Protein AF-A0AAU0MYQ1-F1 (afdb_monomer)

Radius of gyration: 24.11 Å; Cα contacts (8 Å, |Δi|>4): 11; chains: 1; bounding box: 39×49×64 Å

pLDDT: mean 73.97, std 16.63, range [46.66, 96.31]

Mean predicted aligned error: 16.35 Å

Foldseek 3Di:
DCPCDPVNCVVVVVVCCVVQNPVRVVVVCVVVVVVVVVVVVVVVVVVVVCVVVDVPDPVVVVVVVVCVVVPVVPPDDPVVVVPVVPPPVPPVVVVVVVVVPD

InterPro domains:
  IPR003369 Sec-independent protein translocase protein TatA/B/E [PF02416] (2-47)
  IPR018448 Sec-independent protein translocase protein TatB [TIGR01410] (2-67)

Secondary structure (DSSP, 8-state):
-----HHHHHHHHHHHHHHH-TTHHHHHHHHHHHHHHHHHHHHHHHHHHHHHHS-SSHHHHHHHHHHHHTTGGGS--HHHHHHTTTSSTTTHHHHTTTGGG-

Organism: NCBI:txid407164

Sequence (102 aa):
MFDIGFFEMLVVGTIALMVLGPERLPEAVVKTGRMIGQIKRQVRQFTVEIEREVNTKEIKEKLKQTRYEVGVDQMPTFSEFIEKDSLSHRFDSAERLQEKRG

Solvent-accessible surface area (backbone atoms only — not comparable to full-atom values): 6209 Å² total; per-residue (Å²): 141,80,85,75,44,75,67,53,53,48,54,52,48,53,50,49,32,69,76,62,29,73,79,44,48,60,53,51,51,52,54,51,49,50,54,53,52,52,51,55,52,52,52,51,50,52,53,55,51,49,55,72,75,42,86,75,54,68,63,56,51,51,53,51,53,52,44,65,75,67,58,64,76,77,61,77,56,74,66,59,72,65,52,67,80,66,61,71,74,62,56,66,62,59,55,65,64,60,63,77,75,115

Structure (mmCIF, N/CA/C/O backbone):
data_AF-A0AAU0MYQ1-F1
#
_entry.id   AF-A0AAU0MYQ1-F1
#
loop_
_atom_site.group_PDB
_atom_site.id
_atom_site.type_symbol
_atom_site.label_atom_id
_atom_site.label_alt_id
_atom_site.label_comp_id
_atom_site.label_asym_id
_atom_site.label_entity_id
_atom_site.label_seq_id
_atom_site.pdbx_PDB_ins_code
_atom_site.Cartn_x
_atom_site.Cartn_y
_atom_site.Cartn_z
_atom_site.occupancy
_atom_site.B_iso_or_equiv
_atom_site.auth_seq_id
_atom_site.auth_comp_id
_atom_site.auth_asym_id
_atom_site.auth_atom_id
_atom_site.pdbx_PDB_model_num
ATOM 1 N N . MET A 1 1 ? -3.550 -22.942 -2.684 1.00 59.91 1 MET A N 1
ATOM 2 C CA . MET A 1 1 ? -2.226 -23.170 -3.297 1.00 59.91 1 MET A CA 1
ATOM 3 C C . MET A 1 1 ? -1.818 -21.843 -3.918 1.00 59.91 1 MET A C 1
ATOM 5 O O . MET A 1 1 ? -2.208 -21.543 -5.034 1.00 59.91 1 MET A O 1
ATOM 9 N N . PHE A 1 2 ? -1.191 -20.993 -3.108 1.00 56.88 2 PHE A N 1
ATOM 10 C CA . PHE A 1 2 ? -0.569 -19.736 -3.523 1.00 56.88 2 PHE A CA 1
ATOM 11 C C . PHE A 1 2 ? 0.891 -19.855 -3.093 1.00 56.88 2 PHE A C 1
ATOM 13 O O . PHE A 1 2 ? 1.300 -19.252 -2.106 1.00 56.88 2 PHE A O 1
ATOM 20 N N . ASP A 1 3 ? 1.649 -20.707 -3.778 1.00 72.50 3 ASP A N 1
ATOM 21 C CA . ASP A 1 3 ? 3.100 -20.809 -3.595 1.00 72.50 3 ASP A CA 1
ATOM 22 C C . ASP A 1 3 ? 3.788 -19.651 -4.327 1.00 72.50 3 ASP A C 1
ATOM 24 O O . ASP A 1 3 ? 4.627 -19.849 -5.199 1.00 72.50 3 ASP A O 1
ATOM 28 N N . ILE A 1 4 ? 3.402 -18.418 -3.979 1.00 76.75 4 ILE A N 1
ATOM 29 C CA . ILE A 1 4 ? 3.996 -17.214 -4.553 1.00 76.75 4 ILE A CA 1
ATOM 30 C C . ILE A 1 4 ? 5.385 -17.028 -3.953 1.00 76.75 4 ILE A C 1
ATOM 32 O O . ILE A 1 4 ? 5.576 -16.450 -2.881 1.00 76.75 4 ILE A O 1
ATOM 36 N N . GLY A 1 5 ? 6.371 -17.572 -4.660 1.00 89.12 5 GLY A N 1
ATOM 37 C CA . GLY A 1 5 ? 7.782 -17.390 -4.364 1.00 89.12 5 GLY A CA 1
ATOM 38 C C . GLY A 1 5 ? 8.279 -15.991 -4.735 1.00 89.12 5 GLY A C 1
ATOM 39 O O . GLY A 1 5 ? 7.651 -15.248 -5.492 1.00 89.12 5 GLY A O 1
ATOM 40 N N . PHE A 1 6 ? 9.474 -15.642 -4.248 1.00 92.38 6 PHE A N 1
ATOM 41 C CA . PHE A 1 6 ? 10.131 -14.366 -4.567 1.00 92.38 6 PHE A CA 1
ATOM 42 C C . PHE A 1 6 ? 10.246 -14.122 -6.083 1.00 92.38 6 PHE A C 1
ATOM 44 O O . PHE A 1 6 ? 10.012 -13.011 -6.557 1.00 92.38 6 PHE A O 1
ATOM 51 N N . PHE A 1 7 ? 10.547 -15.173 -6.850 1.00 93.94 7 PHE A N 1
ATOM 52 C CA . PHE A 1 7 ? 10.645 -15.094 -8.307 1.00 93.94 7 PHE A CA 1
ATOM 53 C C . PHE A 1 7 ? 9.307 -14.785 -8.986 1.00 93.94 7 PHE A C 1
ATOM 55 O O . PHE A 1 7 ? 9.281 -13.991 -9.922 1.00 93.94 7 PHE A O 1
ATOM 62 N N . GLU A 1 8 ? 8.196 -15.345 -8.506 1.00 90.62 8 GLU A N 1
ATOM 63 C CA . GLU A 1 8 ? 6.874 -15.071 -9.078 1.00 90.62 8 GLU A CA 1
ATOM 64 C C . GLU A 1 8 ? 6.459 -13.614 -8.844 1.00 90.62 8 GLU A C 1
ATOM 66 O O . GLU A 1 8 ? 6.005 -12.944 -9.772 1.00 90.62 8 GLU A O 1
ATOM 71 N N . MET A 1 9 ? 6.715 -13.080 -7.642 1.00 92.50 9 MET A N 1
ATOM 72 C CA . MET A 1 9 ? 6.496 -11.658 -7.342 1.00 92.50 9 MET A CA 1
ATOM 73 C C . MET A 1 9 ? 7.326 -10.742 -8.242 1.00 92.50 9 MET A C 1
ATOM 75 O O . MET A 1 9 ? 6.828 -9.709 -8.690 1.00 92.50 9 MET A O 1
ATOM 79 N N . LEU A 1 10 ? 8.575 -11.119 -8.530 1.00 94.50 10 LEU A N 1
ATOM 80 C CA . LEU A 1 10 ? 9.442 -10.374 -9.440 1.00 94.50 10 LEU A CA 1
ATOM 81 C C . LEU A 1 10 ? 8.872 -10.344 -10.860 1.00 94.50 10 LEU A C 1
ATOM 83 O O . LEU A 1 10 ? 8.743 -9.267 -11.435 1.00 94.50 10 LEU A O 1
ATOM 87 N N . VAL A 1 11 ? 8.478 -11.501 -11.399 1.00 95.06 11 VAL A N 1
ATOM 88 C CA . VAL A 1 11 ? 7.916 -11.610 -12.755 1.00 95.06 11 VAL A CA 1
ATOM 89 C C . VAL A 1 11 ? 6.630 -10.796 -12.883 1.00 95.06 11 VAL A C 1
ATOM 91 O O . VAL A 1 11 ? 6.496 -9.992 -13.807 1.00 95.06 11 VAL A O 1
ATOM 94 N N . VAL A 1 12 ? 5.702 -10.944 -11.933 1.00 93.19 12 VAL A N 1
ATOM 95 C CA . VAL A 1 12 ? 4.447 -10.179 -11.925 1.00 93.19 12 VAL A CA 1
ATOM 96 C C . VAL A 1 12 ? 4.724 -8.682 -11.778 1.00 93.19 12 VAL A C 1
ATOM 98 O O . VAL A 1 12 ? 4.126 -7.880 -12.494 1.00 93.19 12 VAL A O 1
ATOM 101 N N . GLY A 1 13 ? 5.663 -8.296 -10.909 1.00 93.38 13 GLY A N 1
ATOM 102 C CA . GLY A 1 13 ? 6.092 -6.910 -10.740 1.00 93.38 13 GLY A CA 1
ATOM 103 C C . GLY A 1 13 ? 6.652 -6.312 -12.029 1.00 93.38 13 GLY A C 1
ATOM 104 O O . GLY A 1 13 ? 6.245 -5.223 -12.427 1.00 93.38 13 GLY A O 1
ATOM 105 N N . THR A 1 14 ? 7.523 -7.031 -12.736 1.00 94.81 14 THR A N 1
ATOM 106 C CA . THR A 1 14 ? 8.071 -6.587 -14.024 1.00 94.81 14 THR A CA 1
ATOM 107 C C . THR A 1 14 ? 6.980 -6.417 -15.079 1.00 94.81 14 THR A C 1
ATOM 109 O O . THR A 1 14 ? 6.947 -5.389 -15.754 1.00 94.81 14 THR A O 1
ATOM 112 N N . ILE A 1 15 ? 6.055 -7.374 -15.198 1.00 94.88 15 ILE A N 1
ATOM 113 C CA . ILE A 1 15 ? 4.930 -7.276 -16.141 1.00 94.88 15 ILE A CA 1
ATOM 114 C C . ILE A 1 15 ? 4.036 -6.083 -15.786 1.00 94.88 15 ILE A C 1
ATOM 116 O O . ILE A 1 15 ? 3.672 -5.301 -16.663 1.00 94.88 15 ILE A O 1
ATOM 120 N N . ALA A 1 16 ? 3.725 -5.890 -14.504 1.00 93.00 16 ALA A N 1
ATOM 121 C CA . ALA A 1 16 ? 2.934 -4.756 -14.040 1.00 93.00 16 ALA A CA 1
ATOM 122 C C . ALA A 1 16 ? 3.609 -3.414 -14.368 1.00 93.00 16 ALA A C 1
ATOM 124 O O . ALA A 1 16 ? 2.940 -2.491 -14.832 1.00 93.00 16 ALA A O 1
ATOM 125 N N . LEU A 1 17 ? 4.930 -3.314 -14.193 1.00 93.75 17 LEU A N 1
ATOM 126 C CA . LEU A 1 17 ? 5.708 -2.133 -14.575 1.00 93.75 17 LEU A CA 1
ATOM 127 C C . LEU A 1 17 ? 5.725 -1.916 -16.093 1.00 93.75 17 LEU A C 1
ATOM 129 O O . LEU A 1 17 ? 5.679 -0.771 -16.526 1.00 93.75 17 LEU A O 1
ATOM 133 N N . MET A 1 18 ? 5.757 -2.977 -16.902 1.00 94.38 18 MET A N 1
ATOM 134 C CA . MET A 1 18 ? 5.722 -2.872 -18.365 1.00 94.38 18 MET A CA 1
ATOM 135 C C . MET A 1 18 ? 4.354 -2.403 -18.882 1.00 94.38 18 MET A C 1
ATOM 137 O O . MET A 1 18 ? 4.291 -1.577 -19.787 1.00 94.38 18 MET A O 1
ATOM 141 N N . VAL A 1 19 ? 3.263 -2.912 -18.303 1.00 93.94 19 VAL A N 1
ATOM 142 C CA . VAL A 1 19 ? 1.889 -2.593 -18.725 1.00 93.94 19 VAL A CA 1
ATOM 143 C C . VAL A 1 19 ? 1.451 -1.219 -18.225 1.00 93.94 19 VAL A C 1
ATOM 145 O O . VAL A 1 19 ? 0.916 -0.418 -18.989 1.00 93.94 19 VAL A O 1
ATOM 148 N N . LEU A 1 20 ? 1.648 -0.946 -16.934 1.00 90.25 20 LEU A N 1
ATOM 149 C CA . LEU A 1 20 ? 1.195 0.293 -16.305 1.00 90.25 20 LEU A CA 1
ATOM 150 C C . LEU A 1 20 ? 2.214 1.428 -16.473 1.00 90.25 20 LEU A C 1
ATOM 152 O O . LEU A 1 20 ? 1.833 2.596 -16.525 1.00 90.25 20 LEU A O 1
ATOM 156 N N . GLY A 1 21 ? 3.496 1.085 -16.574 1.00 91.50 21 GLY A N 1
ATOM 157 C CA . GLY A 1 21 ? 4.618 2.016 -16.567 1.00 91.50 21 GLY A CA 1
ATOM 158 C C . GLY A 1 21 ? 5.188 2.218 -15.153 1.00 91.50 21 GLY A C 1
ATOM 159 O O . GLY A 1 21 ? 4.419 2.391 -14.199 1.00 91.50 21 GLY A O 1
ATOM 160 N N . PRO A 1 22 ? 6.526 2.266 -14.990 1.00 88.81 22 PRO A N 1
ATOM 161 C CA . PRO A 1 22 ? 7.172 2.419 -13.683 1.00 88.81 22 PRO A CA 1
ATOM 162 C C . PRO A 1 22 ? 6.851 3.748 -12.994 1.00 88.81 22 PRO A C 1
ATOM 164 O O . PRO A 1 22 ? 6.809 3.813 -11.770 1.00 88.81 22 PRO A O 1
ATOM 167 N N . GLU A 1 23 ? 6.561 4.793 -13.764 1.00 91.56 23 GLU A N 1
ATOM 168 C CA . GLU A 1 23 ? 6.215 6.110 -13.224 1.00 91.56 23 GLU A CA 1
ATOM 169 C C . GLU A 1 23 ? 4.753 6.194 -12.756 1.00 91.56 23 GLU A C 1
ATOM 171 O O . GLU A 1 23 ? 4.427 6.968 -11.859 1.00 91.56 23 GLU A O 1
ATOM 176 N N . ARG A 1 24 ? 3.861 5.368 -13.323 1.00 89.88 24 ARG A N 1
ATOM 177 C CA . ARG A 1 24 ? 2.407 5.440 -13.085 1.00 89.88 24 ARG A CA 1
ATOM 178 C C . ARG A 1 24 ? 1.918 4.458 -12.027 1.00 89.88 24 ARG A C 1
ATOM 180 O O . ARG A 1 24 ? 0.914 4.722 -11.366 1.00 89.88 24 ARG A O 1
ATOM 187 N N . LEU A 1 25 ? 2.633 3.350 -11.828 1.00 90.75 25 LEU A N 1
ATOM 188 C CA . LEU A 1 25 ? 2.368 2.394 -10.752 1.00 90.75 25 LEU A CA 1
ATOM 189 C C . LEU A 1 25 ? 2.343 3.045 -9.355 1.00 90.75 25 LEU A C 1
ATOM 191 O O . LEU A 1 25 ? 1.339 2.873 -8.657 1.00 90.75 25 LEU A O 1
ATOM 195 N N . PRO A 1 26 ? 3.357 3.830 -8.930 1.00 88.56 26 PRO A N 1
ATOM 196 C CA . PRO A 1 26 ? 3.329 4.469 -7.615 1.00 88.56 26 PRO A CA 1
ATOM 197 C C . PRO A 1 26 ? 2.168 5.461 -7.485 1.00 88.56 26 PRO A C 1
ATOM 19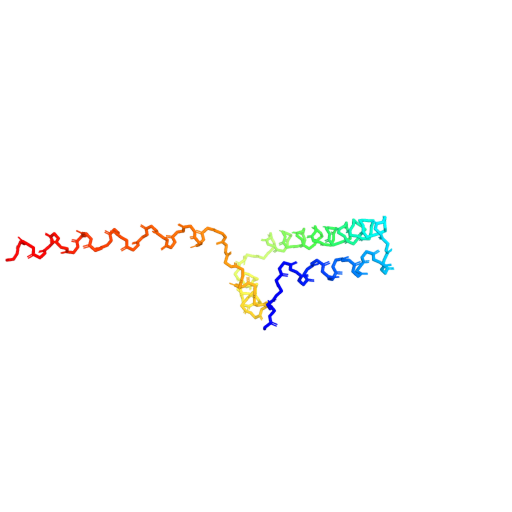9 O O . PRO A 1 26 ? 1.515 5.522 -6.443 1.00 88.56 26 PRO A O 1
ATOM 202 N N . GLU A 1 27 ? 1.845 6.192 -8.551 1.00 92.06 27 GLU A N 1
ATOM 203 C CA . GLU A 1 27 ? 0.729 7.135 -8.551 1.00 92.06 27 GLU A CA 1
ATOM 204 C C . GLU A 1 27 ? -0.627 6.423 -8.381 1.00 92.06 27 GLU A C 1
ATOM 206 O O . GLU A 1 27 ? -1.475 6.868 -7.601 1.00 92.06 27 GLU A O 1
ATOM 211 N N . ALA A 1 28 ? -0.820 5.282 -9.051 1.00 92.44 28 ALA A N 1
ATOM 212 C CA . ALA A 1 28 ? -2.026 4.462 -8.943 1.00 92.44 28 ALA A CA 1
ATOM 213 C C . ALA A 1 28 ? -2.199 3.857 -7.539 1.00 92.44 28 ALA A C 1
ATOM 215 O O . ALA A 1 28 ? -3.301 3.898 -6.977 1.00 92.44 28 ALA A O 1
ATOM 216 N N . VAL A 1 29 ? -1.111 3.354 -6.944 1.00 94.06 29 VAL A N 1
ATOM 217 C CA . VAL A 1 29 ? -1.110 2.831 -5.569 1.00 94.06 29 VAL A CA 1
ATOM 218 C C . VAL A 1 29 ? -1.455 3.936 -4.575 1.00 94.06 29 VAL A C 1
ATOM 220 O O .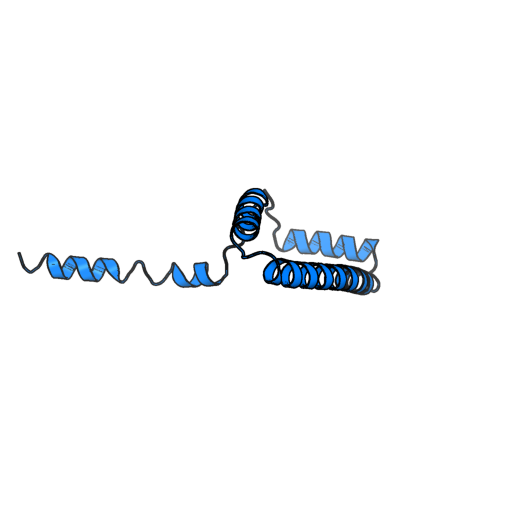 VAL A 1 29 ? -2.296 3.730 -3.702 1.00 94.06 29 VAL A O 1
ATOM 223 N N . VAL A 1 30 ? -0.879 5.132 -4.722 1.00 94.44 30 VAL A N 1
ATOM 224 C CA . VAL A 1 30 ? -1.168 6.267 -3.833 1.00 94.44 30 VAL A CA 1
ATOM 225 C C . VAL A 1 30 ? -2.622 6.723 -3.958 1.00 94.44 30 VAL A C 1
ATOM 227 O O . VAL A 1 30 ? -3.277 6.942 -2.937 1.00 94.44 30 VAL A O 1
ATOM 230 N N . LYS A 1 31 ? -3.160 6.847 -5.178 1.00 94.44 31 LYS A N 1
ATOM 231 C CA . LYS A 1 31 ? -4.566 7.235 -5.406 1.00 94.44 31 LYS A CA 1
ATOM 232 C C . LYS A 1 31 ? -5.531 6.231 -4.778 1.00 94.44 31 LYS A C 1
ATOM 234 O O . LYS A 1 31 ? -6.400 6.613 -3.994 1.00 94.44 31 LYS A O 1
ATOM 239 N N . THR A 1 32 ? -5.324 4.948 -5.057 1.00 95.44 32 THR A N 1
ATOM 240 C CA . THR A 1 32 ? -6.161 3.862 -4.531 1.00 95.44 32 THR A CA 1
ATOM 241 C C . THR A 1 32 ? -6.017 3.739 -3.013 1.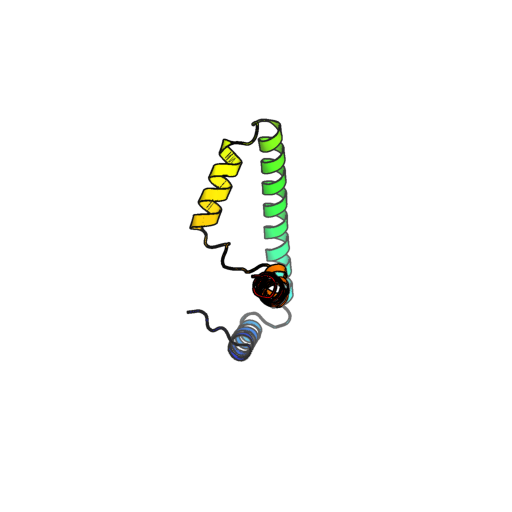00 95.44 32 THR A C 1
ATOM 243 O O . THR A 1 32 ? -7.009 3.632 -2.295 1.00 95.44 32 THR A O 1
ATOM 246 N N . GLY A 1 33 ? -4.792 3.848 -2.497 1.00 95.38 33 GLY A N 1
ATOM 247 C CA . GLY A 1 33 ? -4.497 3.798 -1.068 1.00 95.38 33 GLY A CA 1
ATOM 248 C C . GLY A 1 33 ? -5.140 4.943 -0.287 1.00 95.38 33 GLY A C 1
ATOM 249 O O . GLY A 1 33 ? -5.699 4.714 0.785 1.00 95.38 33 GLY A O 1
ATOM 250 N N . ARG A 1 34 ? -5.144 6.166 -0.836 1.00 95.38 34 ARG A N 1
ATOM 251 C CA . ARG A 1 34 ? -5.864 7.304 -0.240 1.00 95.38 34 ARG A CA 1
ATOM 252 C C . ARG A 1 34 ? -7.368 7.046 -0.183 1.00 95.38 34 ARG A C 1
ATOM 254 O O . ARG A 1 34 ? -7.965 7.275 0.866 1.00 95.38 34 ARG A O 1
ATOM 261 N N . MET A 1 35 ? -7.956 6.523 -1.259 1.00 95.06 35 MET A N 1
ATOM 262 C CA . MET A 1 35 ? -9.387 6.207 -1.318 1.00 95.06 35 MET A CA 1
ATOM 263 C C . MET A 1 35 ? -9.779 5.141 -0.283 1.00 95.06 35 MET A C 1
ATOM 265 O O . MET A 1 35 ? -10.698 5.344 0.509 1.00 95.06 35 MET A O 1
ATOM 269 N N . ILE A 1 36 ? -9.026 4.040 -0.210 1.00 96.31 36 ILE A N 1
ATOM 270 C CA . ILE A 1 36 ? -9.244 2.982 0.788 1.00 96.31 36 ILE A CA 1
ATOM 271 C C . ILE A 1 36 ? -9.038 3.521 2.210 1.00 96.31 36 ILE A C 1
ATOM 273 O O . ILE A 1 36 ? -9.823 3.223 3.111 1.00 96.31 36 ILE A O 1
ATOM 277 N N . GLY A 1 37 ? -8.012 4.348 2.427 1.00 94.50 37 GLY A N 1
ATOM 278 C CA . GLY A 1 37 ? -7.735 4.966 3.724 1.00 94.50 37 GLY A CA 1
ATOM 279 C C . GLY A 1 37 ? -8.872 5.872 4.205 1.00 94.50 37 GLY A C 1
ATOM 280 O O . GLY A 1 37 ? -9.237 5.836 5.382 1.00 94.50 37 GLY A O 1
ATOM 281 N N . GLN A 1 38 ? -9.474 6.638 3.294 1.00 94.12 38 GLN A N 1
ATOM 282 C CA . GLN A 1 38 ? -10.643 7.468 3.582 1.00 94.12 38 GLN A CA 1
ATOM 283 C C . GLN A 1 38 ? -11.863 6.621 3.955 1.00 94.12 38 GLN A C 1
ATOM 285 O O . GLN A 1 38 ? -12.508 6.911 4.962 1.00 94.12 38 GLN A O 1
ATOM 290 N N . ILE A 1 39 ? -12.144 5.551 3.207 1.00 94.94 39 ILE A N 1
ATOM 291 C CA . ILE A 1 39 ? -13.257 4.633 3.499 1.00 94.94 39 ILE A CA 1
ATOM 292 C C . ILE A 1 39 ? -13.052 3.957 4.859 1.00 94.94 39 ILE A C 1
ATOM 294 O O . ILE A 1 39 ? -13.944 3.973 5.705 1.00 94.94 39 ILE A O 1
ATOM 298 N N . LYS A 1 40 ? -11.849 3.436 5.129 1.00 92.94 40 LYS A N 1
ATOM 299 C CA . LYS A 1 40 ? -11.507 2.807 6.414 1.00 92.94 40 LYS A CA 1
ATOM 300 C C . LYS A 1 40 ? -11.716 3.760 7.591 1.00 92.94 40 LYS A C 1
ATOM 302 O O . LYS A 1 40 ? -12.185 3.342 8.649 1.00 92.94 40 LYS A O 1
ATOM 307 N N . ARG A 1 41 ? -11.368 5.040 7.422 1.00 91.44 41 ARG A N 1
ATOM 308 C CA . ARG A 1 41 ? -11.575 6.068 8.450 1.00 91.44 41 ARG A CA 1
ATOM 309 C C . ARG A 1 41 ? -13.060 6.317 8.711 1.00 91.44 41 ARG A C 1
ATOM 311 O O . ARG A 1 41 ? -13.430 6.403 9.877 1.00 91.44 41 ARG A O 1
ATOM 318 N N . GLN A 1 42 ? -13.883 6.383 7.666 1.00 91.69 42 GLN A N 1
ATOM 319 C CA . GLN A 1 42 ? -15.334 6.552 7.799 1.00 91.69 42 GLN A CA 1
ATOM 320 C C . GLN A 1 42 ? -15.969 5.354 8.515 1.00 91.69 42 GLN A C 1
ATOM 322 O O . GLN A 1 42 ? -16.660 5.533 9.512 1.00 91.69 42 GLN A O 1
ATOM 327 N N . VAL A 1 43 ? -15.635 4.126 8.104 1.00 90.12 43 VAL A N 1
ATOM 328 C CA . VAL A 1 43 ? -16.113 2.898 8.767 1.00 90.12 43 VAL A CA 1
ATOM 329 C C . VAL A 1 43 ? -15.729 2.878 10.248 1.00 90.12 43 VAL A C 1
ATOM 331 O O . VAL A 1 43 ? -16.559 2.562 11.095 1.00 90.12 43 VAL A O 1
ATOM 334 N N . ARG A 1 44 ? -14.495 3.279 10.586 1.00 88.88 44 ARG A N 1
ATOM 335 C CA . ARG A 1 44 ? -14.039 3.357 11.981 1.00 88.88 44 ARG A CA 1
ATOM 336 C C . ARG A 1 44 ? -14.851 4.356 12.807 1.00 88.88 44 ARG A C 1
ATOM 338 O O . ARG A 1 44 ? -15.108 4.082 13.972 1.00 88.88 44 ARG A O 1
ATOM 345 N N . GLN A 1 45 ? -15.233 5.496 12.233 1.00 87.56 45 GLN A N 1
ATOM 346 C CA . GLN A 1 45 ? -16.060 6.489 12.924 1.00 87.56 45 GLN A CA 1
ATOM 347 C C . GLN A 1 45 ? -17.462 5.940 13.207 1.00 87.56 45 GLN A C 1
ATOM 349 O O . GLN A 1 45 ? -17.895 6.002 14.353 1.00 87.56 45 GLN A O 1
ATOM 354 N N . PHE A 1 46 ? -18.096 5.291 12.225 1.00 84.50 46 PHE A N 1
ATOM 355 C CA . PHE A 1 46 ? -19.393 4.635 12.419 1.00 84.50 46 PHE A CA 1
ATOM 356 C C . PHE A 1 46 ? -19.335 3.506 13.451 1.00 84.50 46 PHE A C 1
ATOM 358 O O . PHE A 1 46 ? -20.219 3.398 14.289 1.00 84.50 46 PHE A O 1
ATOM 365 N N . THR A 1 47 ? -18.276 2.687 13.452 1.00 82.69 47 THR A N 1
ATOM 366 C CA . THR A 1 47 ? -18.102 1.651 14.486 1.00 82.69 47 THR A CA 1
ATOM 367 C C . THR A 1 47 ? -18.012 2.259 15.886 1.00 82.69 47 THR A C 1
ATOM 369 O O . THR A 1 47 ? -18.633 1.739 16.804 1.00 82.69 47 THR A O 1
ATOM 372 N N . VAL A 1 48 ? -17.280 3.367 16.053 1.00 83.56 48 VAL A N 1
ATOM 373 C CA . VAL A 1 48 ? -17.135 4.051 17.351 1.00 83.56 48 VAL A CA 1
ATOM 374 C C . VAL A 1 48 ? -18.446 4.695 17.807 1.00 83.56 48 VAL A C 1
ATOM 376 O O . VAL A 1 48 ? -18.722 4.724 19.001 1.00 83.56 48 VAL A O 1
ATOM 379 N N . GLU A 1 49 ? -19.247 5.217 16.882 1.00 77.56 49 GLU A N 1
ATOM 380 C CA . GLU A 1 49 ? -20.556 5.805 17.179 1.00 77.56 49 GLU A CA 1
ATOM 381 C C . GLU A 1 49 ? -21.579 4.727 17.571 1.00 77.56 49 GLU A C 1
ATOM 383 O O . GLU A 1 49 ? -22.207 4.832 18.621 1.00 77.56 49 GLU A O 1
ATOM 388 N N . ILE A 1 50 ? -21.630 3.617 16.827 1.00 74.44 50 ILE A N 1
ATOM 389 C CA . ILE A 1 50 ? -22.481 2.459 17.138 1.00 74.44 50 ILE A CA 1
ATOM 390 C C . ILE A 1 50 ? -22.086 1.811 18.477 1.00 74.44 50 ILE A C 1
ATOM 392 O O . ILE A 1 50 ? -22.954 1.420 19.252 1.00 74.44 50 ILE A O 1
ATOM 396 N N . GLU A 1 51 ? -20.788 1.718 18.787 1.00 70.38 51 GLU A N 1
ATOM 397 C CA . GLU A 1 51 ? -20.294 1.172 20.062 1.00 70.38 51 GLU A CA 1
ATOM 398 C C . GLU A 1 51 ? -20.649 2.062 21.267 1.00 70.38 51 GLU A C 1
ATOM 400 O O . GLU A 1 51 ? -20.738 1.577 22.395 1.00 70.38 51 GLU A O 1
ATOM 405 N N . ARG A 1 52 ? -20.881 3.363 21.043 1.00 71.31 52 ARG A N 1
ATOM 406 C CA . ARG A 1 52 ? -21.347 4.292 22.085 1.00 71.31 52 ARG A CA 1
ATOM 407 C C . ARG A 1 52 ? -22.849 4.191 22.340 1.00 71.31 52 ARG A C 1
ATOM 409 O O . ARG A 1 52 ? -23.271 4.473 23.457 1.00 71.31 52 ARG A O 1
ATOM 416 N N . GLU A 1 53 ? -23.633 3.797 21.339 1.00 64.38 53 GLU A N 1
ATOM 417 C CA . GLU A 1 53 ? -25.098 3.723 21.423 1.00 64.38 53 GLU A CA 1
ATOM 418 C C . GLU A 1 53 ? -25.612 2.311 21.766 1.00 64.38 53 GLU A C 1
ATOM 420 O O . GLU A 1 53 ? -26.656 2.164 22.400 1.00 64.38 53 GLU A O 1
ATOM 425 N N . VAL A 1 54 ? -24.857 1.259 21.421 1.00 60.16 54 VAL A N 1
ATOM 426 C CA . VAL A 1 54 ? -25.236 -0.147 21.623 1.00 60.16 54 VAL A CA 1
ATOM 427 C C . VAL A 1 54 ? -24.205 -0.852 22.507 1.00 60.16 54 VAL A C 1
ATOM 429 O O . VAL A 1 54 ? -23.088 -1.130 22.083 1.00 60.16 54 VAL A O 1
ATOM 432 N N . ASN A 1 55 ? -24.590 -1.186 23.744 1.00 58.56 55 ASN A N 1
ATOM 433 C CA . ASN A 1 55 ? -23.763 -1.948 24.686 1.00 58.56 55 ASN A CA 1
ATOM 434 C C . ASN A 1 55 ? -23.347 -3.307 24.072 1.00 58.56 55 ASN A C 1
ATOM 436 O O . ASN A 1 55 ? -24.154 -4.207 23.832 1.00 58.56 55 ASN A O 1
ATOM 440 N N . THR A 1 56 ? -22.058 -3.404 23.765 1.00 60.09 56 THR A N 1
ATOM 441 C CA . THR A 1 56 ? -21.402 -4.276 22.787 1.00 60.09 56 THR A CA 1
ATOM 442 C C . THR A 1 56 ? -21.352 -5.762 23.156 1.00 60.09 56 THR A C 1
ATOM 444 O O . THR A 1 56 ? -20.289 -6.287 23.503 1.00 60.09 56 THR A O 1
ATOM 447 N N . LYS A 1 57 ? -22.466 -6.484 23.013 1.00 60.19 57 LYS A N 1
ATOM 448 C CA . LYS A 1 57 ? -22.445 -7.962 22.985 1.00 60.19 57 LYS A CA 1
ATOM 449 C C . LYS A 1 57 ? -22.702 -8.524 21.587 1.00 60.19 57 LYS A C 1
ATOM 451 O O . LYS A 1 57 ? -21.864 -9.255 21.069 1.00 60.19 57 LYS A O 1
ATOM 456 N N . GLU A 1 58 ? -23.743 -8.066 20.901 1.00 60.38 58 GLU A N 1
ATOM 457 C CA . GLU A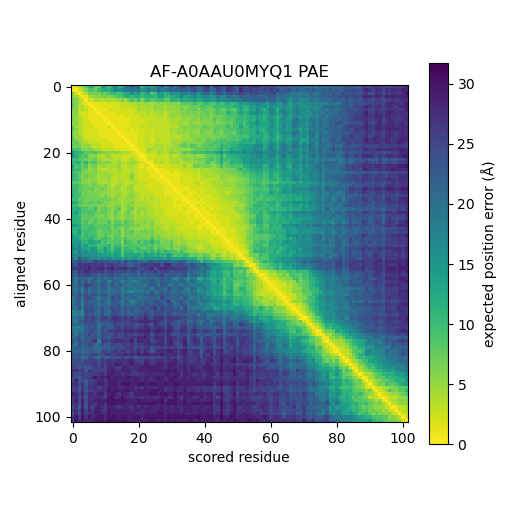 1 58 ? -24.145 -8.658 19.614 1.00 60.38 58 GLU A CA 1
ATOM 458 C C . GLU A 1 58 ? -23.202 -8.330 18.445 1.00 60.38 58 GLU A C 1
ATOM 460 O O . GLU A 1 58 ? -22.912 -9.185 17.610 1.00 60.38 58 GLU A O 1
ATOM 465 N N . ILE A 1 59 ? -22.663 -7.108 18.380 1.00 64.38 59 ILE A N 1
ATOM 466 C CA . ILE A 1 59 ? -21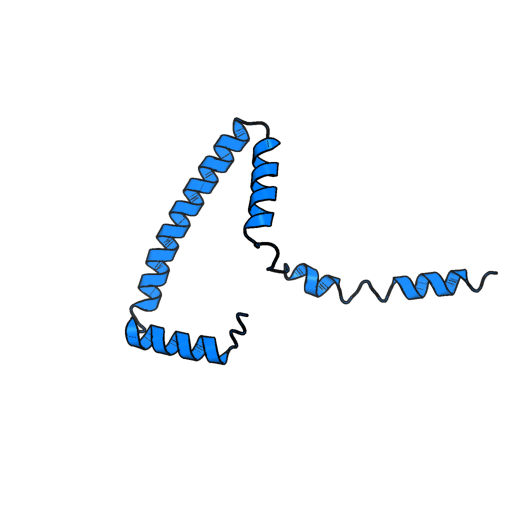.781 -6.696 17.272 1.00 64.38 59 ILE A CA 1
ATOM 467 C C . ILE A 1 59 ? -20.409 -7.371 17.382 1.00 64.38 59 ILE A C 1
ATOM 469 O O . ILE A 1 59 ? -19.851 -7.808 16.378 1.00 64.38 59 ILE A O 1
ATOM 473 N N . LYS A 1 60 ? -19.880 -7.534 18.601 1.00 63.66 60 LYS A N 1
ATOM 474 C CA . LYS A 1 60 ? -18.628 -8.272 18.837 1.00 63.66 60 LYS A CA 1
ATOM 475 C C . LYS A 1 60 ? -18.749 -9.742 18.442 1.00 63.66 60 LYS A C 1
ATOM 477 O O . LYS A 1 60 ? -17.802 -10.281 17.878 1.00 63.66 60 LYS A O 1
ATOM 482 N N . GLU A 1 61 ? -19.885 -10.375 18.722 1.00 66.62 61 GLU A N 1
ATOM 483 C CA . GLU A 1 61 ? -20.136 -11.768 18.341 1.00 66.62 61 GLU A CA 1
ATOM 484 C C . GLU A 1 61 ? -20.274 -11.926 16.826 1.00 66.62 61 GLU A C 1
ATOM 486 O O . GLU A 1 61 ? -19.613 -12.789 16.252 1.00 66.62 61 GLU A O 1
ATOM 491 N N . LYS A 1 62 ? -20.999 -11.024 16.149 1.00 63.03 62 LYS A N 1
ATOM 492 C CA . LYS A 1 62 ? -21.093 -11.037 14.680 1.00 63.03 62 LYS A CA 1
ATOM 493 C C . LYS A 1 62 ? -19.752 -10.763 14.002 1.00 63.03 62 LYS A C 1
ATOM 495 O O . LYS A 1 62 ? -19.397 -11.468 13.065 1.00 63.03 62 LYS A O 1
ATOM 500 N N . LEU A 1 63 ? -18.953 -9.817 14.503 1.00 63.56 63 LEU A N 1
ATOM 501 C CA . LEU A 1 63 ? -17.605 -9.579 13.973 1.00 63.56 63 LEU A CA 1
ATOM 502 C C . LEU A 1 63 ? -16.659 -10.759 14.227 1.00 63.56 63 LEU A C 1
ATOM 504 O O . LEU A 1 63 ? -15.802 -11.022 13.386 1.00 63.56 63 LEU A O 1
ATOM 508 N N . LYS A 1 64 ? -16.795 -11.469 15.356 1.00 64.44 64 LYS A N 1
ATOM 509 C CA . LYS A 1 64 ? -16.041 -12.704 15.622 1.00 64.44 64 LYS A CA 1
ATOM 510 C C . LYS A 1 64 ? -16.454 -13.829 14.673 1.00 64.44 64 LYS A C 1
ATOM 512 O O . LYS A 1 64 ? -15.579 -14.490 14.127 1.00 64.44 64 LYS A O 1
ATOM 517 N N . GLN A 1 65 ? -17.751 -14.006 14.435 1.00 64.62 65 GLN A N 1
ATOM 518 C CA . GLN A 1 65 ? -18.264 -15.046 13.544 1.00 64.62 65 GLN A CA 1
ATOM 519 C C . GLN A 1 65 ? -17.894 -14.774 12.077 1.00 64.62 65 GLN A C 1
ATOM 521 O O . GLN A 1 65 ? -17.359 -15.653 11.410 1.00 64.62 65 GLN A O 1
ATOM 526 N N . THR A 1 66 ? -18.047 -13.536 11.591 1.00 61.09 66 THR A N 1
ATOM 527 C CA . THR A 1 66 ? -17.624 -13.161 10.230 1.00 61.09 66 THR A CA 1
ATOM 528 C C . THR A 1 66 ? -16.101 -13.208 10.068 1.00 61.09 66 THR A C 1
ATOM 530 O O . THR A 1 66 ? -15.600 -13.547 9.001 1.00 61.09 66 THR A O 1
ATOM 533 N N . ARG A 1 67 ? -15.327 -12.925 11.126 1.00 61.31 67 ARG A N 1
ATOM 534 C CA . ARG A 1 67 ? -13.866 -13.115 11.106 1.00 61.31 67 ARG A CA 1
ATOM 535 C C . ARG A 1 67 ? -13.473 -14.588 10.938 1.00 61.31 67 ARG A C 1
ATOM 537 O O . ARG A 1 67 ? -12.471 -14.850 10.278 1.00 61.31 67 ARG A O 1
ATOM 544 N N . TYR A 1 68 ? -14.276 -15.509 11.471 1.00 60.97 68 TYR A N 1
ATOM 545 C CA . TYR A 1 68 ? -14.109 -16.956 11.309 1.00 60.97 68 TYR A CA 1
ATOM 546 C C . TYR A 1 68 ? -14.406 -17.412 9.868 1.00 60.97 68 TYR A C 1
ATOM 548 O O . TYR A 1 68 ? -13.683 -18.231 9.312 1.00 60.97 68 TYR A O 1
ATOM 556 N N . GLU A 1 69 ? -15.420 -16.825 9.225 1.00 55.03 69 GLU A N 1
ATOM 557 C CA . GLU A 1 69 ? -15.818 -17.153 7.844 1.00 55.03 69 GLU A CA 1
ATOM 558 C C . GLU A 1 69 ? -14.886 -16.554 6.773 1.00 55.03 69 GLU A C 1
ATOM 560 O O . GLU A 1 69 ? -14.708 -17.146 5.711 1.00 55.03 69 GLU A O 1
ATOM 565 N N . VAL A 1 70 ? -14.253 -15.402 7.038 1.00 61.12 70 VAL A N 1
ATOM 566 C CA . VAL A 1 70 ? -13.407 -14.680 6.060 1.00 61.12 70 VAL A CA 1
ATOM 567 C C . VAL A 1 70 ? -11.934 -15.143 6.080 1.00 61.12 70 VAL A C 1
ATOM 569 O O . VAL A 1 70 ? -11.101 -14.617 5.347 1.00 61.12 70 VAL A O 1
ATOM 572 N N . GLY A 1 71 ? -11.576 -16.164 6.868 1.00 52.56 71 GLY A N 1
ATOM 573 C CA . GLY A 1 71 ? -10.242 -16.785 6.808 1.00 52.56 71 GLY A CA 1
ATOM 574 C C . GLY A 1 71 ? -9.086 -15.854 7.203 1.00 52.56 71 GLY A C 1
ATOM 575 O O . GLY A 1 71 ? -7.952 -16.052 6.770 1.00 52.56 71 GLY A O 1
ATOM 576 N N . VAL A 1 72 ? -9.364 -14.834 8.022 1.00 55.88 72 VAL A N 1
ATOM 577 C CA . VAL A 1 72 ? -8.374 -13.835 8.473 1.00 55.88 72 VAL A CA 1
ATOM 578 C C . VAL A 1 72 ? -7.418 -14.409 9.537 1.00 55.88 72 VAL A C 1
ATOM 580 O O . VAL A 1 72 ? -6.374 -13.820 9.798 1.00 55.88 72 VAL A O 1
ATOM 583 N N . ASP A 1 73 ? -7.724 -15.584 10.101 1.00 54.19 73 ASP A N 1
ATOM 584 C CA . ASP A 1 73 ? -6.874 -16.303 11.069 1.00 54.19 73 ASP A CA 1
ATOM 585 C C . ASP A 1 73 ? -5.654 -17.005 10.441 1.00 54.19 73 ASP A C 1
ATOM 587 O O . ASP A 1 73 ? -4.814 -17.538 11.158 1.00 54.19 73 ASP A O 1
ATOM 591 N N . GLN A 1 74 ? -5.491 -16.984 9.112 1.00 53.41 74 GLN A N 1
ATOM 592 C CA . GLN A 1 74 ? -4.314 -17.576 8.454 1.00 53.41 74 GLN A CA 1
ATOM 593 C C . GLN A 1 74 ? -3.106 -16.631 8.339 1.00 53.41 74 GLN A C 1
ATOM 595 O O . GLN A 1 74 ? -2.120 -16.977 7.692 1.00 53.41 74 GLN A O 1
ATOM 600 N N . MET A 1 75 ? -3.138 -15.453 8.970 1.00 46.66 75 MET A N 1
ATOM 601 C CA . MET A 1 75 ? -1.918 -14.684 9.231 1.00 46.66 75 MET A CA 1
ATOM 602 C C . MET A 1 75 ? -1.479 -14.932 10.677 1.00 46.66 75 MET A C 1
ATOM 604 O O . MET A 1 75 ? -1.946 -14.221 11.570 1.00 46.66 75 MET A O 1
ATOM 608 N N . PRO A 1 76 ? -0.593 -15.914 10.931 1.00 47.94 76 PRO A N 1
ATOM 609 C CA . PRO A 1 76 ? 0.073 -16.025 12.220 1.00 47.94 76 PRO A CA 1
ATOM 610 C C . PRO A 1 76 ? 0.712 -14.676 12.550 1.00 47.94 76 PRO A C 1
ATOM 612 O O . PRO A 1 76 ? 1.524 -14.139 11.789 1.00 47.94 76 PRO A O 1
ATOM 615 N N . THR A 1 77 ? 0.299 -14.086 13.671 1.00 63.94 77 THR A N 1
ATOM 616 C CA . THR A 1 77 ? 0.963 -12.888 14.182 1.00 63.94 77 THR A CA 1
ATOM 617 C C . THR A 1 77 ? 2.406 -13.284 14.465 1.00 63.94 77 THR A C 1
ATOM 619 O O . THR A 1 77 ? 2.654 -14.322 15.070 1.00 63.94 77 THR A O 1
ATOM 622 N N . PHE A 1 78 ? 3.366 -12.468 14.025 1.00 53.31 78 PHE A N 1
ATOM 623 C CA . PHE A 1 78 ? 4.807 -12.706 14.190 1.00 53.31 78 PHE A CA 1
ATOM 624 C C . PHE A 1 78 ? 5.210 -13.063 15.639 1.00 53.31 78 PHE A C 1
ATOM 626 O O . PHE A 1 78 ? 6.211 -13.736 15.855 1.00 53.31 78 PHE A O 1
ATOM 633 N N . SER A 1 79 ? 4.392 -12.684 16.629 1.00 57.50 79 SER A N 1
ATOM 634 C CA . SER A 1 79 ? 4.520 -13.083 18.034 1.00 57.50 79 SER A CA 1
ATOM 635 C C . SER A 1 79 ? 4.424 -14.596 18.278 1.00 57.50 79 SER A C 1
ATOM 637 O O . SER A 1 79 ? 5.107 -15.097 19.161 1.00 57.50 79 SER A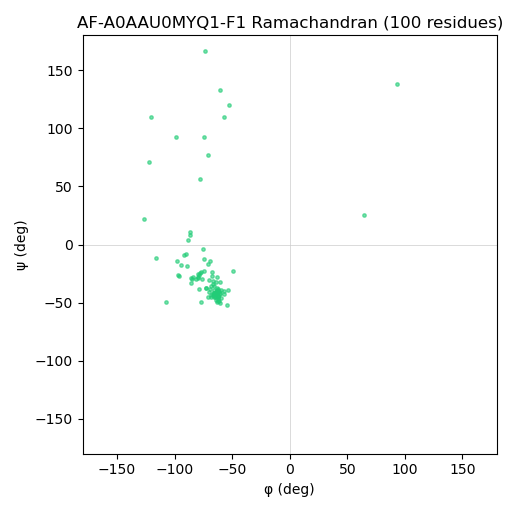 O 1
ATOM 639 N N . GLU A 1 80 ? 3.648 -15.340 17.488 1.00 55.25 80 GLU A N 1
ATOM 640 C CA . GLU A 1 80 ? 3.450 -16.786 17.671 1.00 55.25 80 GLU A CA 1
ATOM 641 C C . GLU A 1 80 ? 4.632 -17.615 17.126 1.00 55.25 80 GLU A C 1
ATOM 643 O O . GLU A 1 80 ? 4.937 -18.688 17.647 1.00 55.25 80 GLU A O 1
ATOM 648 N N . PHE A 1 81 ? 5.375 -17.085 16.143 1.00 54.41 81 PHE A N 1
ATOM 649 C CA . PHE A 1 81 ? 6.628 -17.691 15.664 1.00 54.41 81 PHE A CA 1
ATOM 650 C C . PHE A 1 81 ? 7.765 -17.584 16.680 1.00 54.41 81 PHE A C 1
ATOM 652 O O . PHE A 1 81 ? 8.625 -18.457 16.728 1.00 54.41 81 PHE A O 1
ATOM 659 N N . ILE A 1 82 ? 7.772 -16.526 17.492 1.00 59.44 82 ILE A N 1
ATOM 660 C CA . ILE A 1 82 ? 8.814 -16.300 18.500 1.00 59.44 82 ILE A CA 1
ATOM 661 C C . ILE A 1 82 ? 8.511 -17.072 19.797 1.00 59.44 82 ILE A C 1
ATOM 663 O O . ILE A 1 82 ? 9.432 -17.478 20.502 1.00 59.44 82 ILE A O 1
ATOM 667 N N . GLU A 1 83 ? 7.238 -17.332 20.110 1.00 64.19 83 GLU A N 1
ATOM 668 C CA . GLU A 1 83 ? 6.841 -17.981 21.368 1.00 64.19 83 GLU A CA 1
ATOM 669 C C . GLU A 1 83 ? 6.978 -19.517 21.338 1.00 64.19 83 GLU A C 1
ATOM 671 O O . GLU A 1 83 ? 7.303 -20.138 22.355 1.00 64.19 83 GLU A O 1
ATOM 676 N N . LYS A 1 84 ? 6.828 -20.141 20.161 1.00 52.75 84 LYS A N 1
ATOM 677 C CA . LYS A 1 84 ? 6.818 -21.607 20.011 1.00 52.75 84 LYS A CA 1
ATOM 678 C C . LYS A 1 84 ? 8.183 -22.287 20.213 1.00 52.75 84 LYS A C 1
ATOM 680 O O . LYS A 1 84 ? 8.213 -23.482 20.496 1.00 52.75 84 LYS A O 1
ATOM 685 N N . ASP A 1 85 ? 9.284 -21.537 20.157 1.00 54.31 85 ASP A N 1
ATOM 686 C CA . ASP A 1 85 ? 10.648 -22.083 20.273 1.00 54.31 85 ASP A CA 1
ATOM 687 C C . ASP A 1 85 ? 11.202 -22.103 21.714 1.00 54.31 85 ASP A C 1
ATOM 689 O O . ASP A 1 85 ? 12.241 -22.706 21.972 1.00 54.31 85 ASP A O 1
ATOM 693 N N . SER A 1 86 ? 10.520 -21.480 22.689 1.00 57.06 86 SER A N 1
ATOM 694 C CA . SER A 1 86 ? 11.059 -21.319 24.058 1.00 57.06 86 SER A CA 1
ATOM 695 C C . SER A 1 86 ? 10.289 -22.037 25.177 1.00 57.06 86 SER A C 1
ATOM 697 O O . SER A 1 86 ? 10.807 -22.171 26.290 1.00 57.06 86 SER A O 1
ATOM 699 N N . LEU A 1 87 ? 9.080 -22.547 24.912 1.00 60.53 87 LEU A N 1
ATOM 700 C CA . LEU A 1 87 ? 8.225 -23.157 25.945 1.00 60.53 87 LEU A CA 1
ATOM 701 C C . LEU A 1 87 ? 8.284 -24.691 26.018 1.00 60.53 87 LEU A C 1
ATOM 703 O O . LEU A 1 87 ? 7.893 -25.250 27.038 1.00 60.53 87 LEU A O 1
ATOM 707 N N . SER A 1 88 ? 8.831 -25.385 25.018 1.00 56.72 88 SER A N 1
ATOM 708 C CA . SER A 1 88 ? 8.942 -26.856 25.030 1.00 56.72 88 SER A CA 1
ATOM 709 C C . SER A 1 88 ? 10.094 -27.387 25.899 1.00 56.72 88 SER A C 1
ATOM 711 O O . SER A 1 88 ? 10.003 -28.496 26.418 1.00 56.72 88 SER A O 1
ATOM 713 N N . HIS A 1 89 ? 11.144 -26.597 26.152 1.00 51.12 89 HIS A N 1
ATOM 714 C CA . HIS A 1 89 ? 12.313 -27.055 26.923 1.00 51.12 89 HIS A CA 1
ATOM 715 C C . HIS A 1 89 ? 12.233 -26.820 28.442 1.00 51.12 89 HIS A C 1
ATOM 717 O O . HIS A 1 89 ? 13.075 -27.324 29.187 1.00 51.12 89 HIS A O 1
ATOM 723 N N . ARG A 1 90 ? 11.219 -26.094 28.936 1.00 58.56 90 ARG A N 1
ATOM 724 C CA . ARG A 1 90 ? 11.070 -25.802 30.378 1.00 58.56 90 ARG A CA 1
ATOM 725 C C . ARG A 1 90 ? 10.164 -26.781 31.125 1.00 58.56 90 ARG A C 1
ATOM 727 O O . ARG A 1 90 ? 10.276 -26.860 32.346 1.00 58.56 90 ARG A O 1
ATOM 734 N N . PHE A 1 91 ? 9.326 -27.545 30.422 1.00 57.00 91 PHE A N 1
ATOM 735 C CA . PHE A 1 91 ? 8.447 -28.536 31.052 1.00 57.00 91 PHE A CA 1
ATOM 736 C C . PHE A 1 91 ? 9.133 -29.895 31.278 1.00 57.00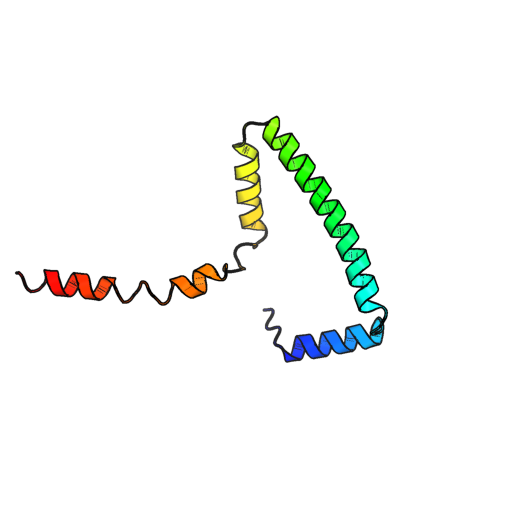 91 PHE A C 1
ATOM 738 O O . PHE A 1 91 ? 8.922 -30.486 32.332 1.00 57.00 91 PHE A O 1
ATOM 745 N N . ASP A 1 92 ? 10.059 -30.323 30.406 1.00 61.56 92 ASP A N 1
ATOM 746 C CA . ASP A 1 92 ? 10.770 -31.613 30.568 1.00 61.56 92 ASP A CA 1
ATOM 747 C C . ASP A 1 92 ? 11.709 -31.633 31.795 1.00 61.56 92 ASP A C 1
ATOM 749 O O . ASP A 1 92 ? 11.956 -32.666 32.413 1.00 61.56 92 ASP A O 1
ATOM 753 N N . SER A 1 93 ? 12.209 -30.461 32.209 1.00 60.66 93 SER A N 1
ATOM 754 C CA . SER A 1 93 ? 13.097 -30.342 33.378 1.00 60.66 93 SER A CA 1
ATOM 755 C C . SER A 1 93 ? 12.354 -30.418 34.718 1.00 60.66 93 SER A C 1
ATOM 757 O O . SER A 1 93 ? 12.959 -30.760 35.734 1.00 60.66 93 SER A O 1
ATOM 759 N N . ALA A 1 94 ? 11.057 -30.092 34.744 1.00 59.00 94 ALA A N 1
ATOM 760 C CA . ALA A 1 94 ? 10.262 -30.109 35.972 1.00 59.00 94 ALA A CA 1
ATOM 761 C C . ALA A 1 94 ? 9.809 -31.529 36.347 1.00 59.00 94 ALA A C 1
ATOM 763 O O . ALA A 1 94 ? 9.662 -31.836 37.530 1.00 59.00 94 ALA A O 1
ATOM 764 N N . GLU A 1 95 ? 9.643 -32.405 35.356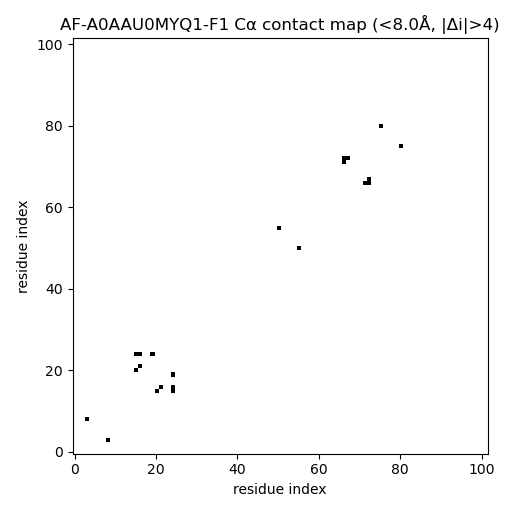 1.00 58.44 95 GLU A N 1
ATOM 765 C CA . GLU A 1 95 ? 9.156 -33.770 35.564 1.00 58.44 95 GLU A CA 1
ATOM 766 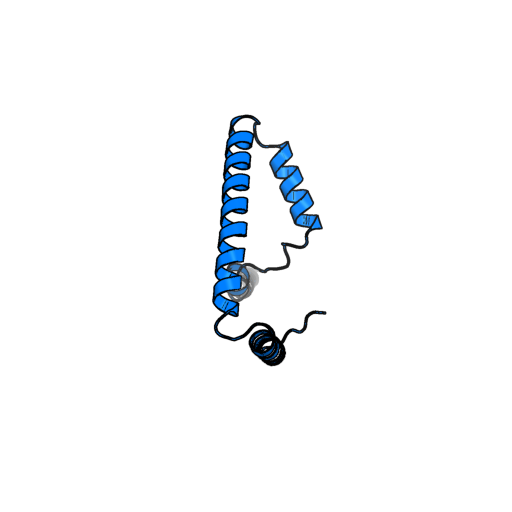C C . GLU A 1 95 ? 10.261 -34.699 36.093 1.00 58.44 95 GLU A C 1
ATOM 768 O O . GLU A 1 95 ? 10.056 -35.447 37.050 1.00 58.44 95 GLU A O 1
ATOM 773 N N . ARG A 1 96 ? 11.499 -34.536 35.606 1.00 58.16 96 ARG A N 1
ATOM 774 C CA . ARG A 1 96 ? 12.655 -35.344 36.050 1.00 58.16 96 ARG A CA 1
ATOM 775 C C . ARG A 1 96 ? 13.106 -35.070 37.491 1.00 58.16 96 ARG A C 1
ATOM 777 O O . ARG A 1 96 ? 13.875 -35.850 38.053 1.00 58.16 96 ARG A O 1
ATOM 784 N N . LEU A 1 97 ? 12.651 -33.973 38.102 1.00 60.41 97 LEU A N 1
ATOM 785 C CA . LEU A 1 97 ? 12.929 -33.653 39.509 1.00 60.41 97 LEU A CA 1
ATOM 786 C C . LEU A 1 97 ? 11.889 -34.234 40.478 1.00 60.41 97 LEU A C 1
ATOM 788 O O . LEU A 1 97 ? 12.195 -34.367 41.663 1.00 60.41 97 LEU A O 1
ATOM 792 N N . GLN A 1 98 ? 10.702 -34.609 39.993 1.00 61.84 98 GLN A N 1
ATOM 793 C CA . GLN A 1 98 ? 9.681 -35.290 40.798 1.00 61.84 98 GLN A CA 1
ATOM 794 C C . GLN A 1 98 ? 9.905 -36.809 40.841 1.00 61.84 98 GLN A C 1
ATOM 796 O O . GLN A 1 98 ? 9.622 -37.435 41.857 1.00 61.84 98 GLN A O 1
ATOM 801 N N . GLU A 1 99 ? 10.494 -37.404 39.798 1.00 64.25 99 GLU A N 1
ATOM 802 C CA . GLU A 1 99 ? 10.731 -38.856 39.745 1.00 64.25 99 GLU A CA 1
ATOM 803 C C . GLU A 1 99 ? 11.884 -39.325 40.656 1.00 64.25 99 GLU A C 1
ATOM 805 O O . GLU A 1 99 ? 11.904 -40.461 41.113 1.00 64.25 99 GLU A O 1
ATOM 810 N N . LYS A 1 100 ? 12.829 -38.443 41.014 1.00 59.03 100 LYS A N 1
ATOM 811 C CA . LYS A 1 100 ? 13.989 -38.803 41.856 1.00 59.03 100 LYS A CA 1
ATOM 812 C C . LYS A 1 100 ? 13.727 -38.721 43.370 1.00 59.03 100 LYS A C 1
ATOM 814 O O . LYS A 1 100 ? 14.672 -38.750 44.161 1.00 59.03 100 LYS A O 1
ATOM 819 N N . ARG A 1 101 ? 12.464 -38.563 43.777 1.00 57.03 101 ARG A N 1
ATOM 820 C CA . ARG A 1 101 ? 12.031 -38.476 45.184 1.00 57.03 101 ARG A CA 1
ATOM 821 C C . ARG A 1 101 ? 10.927 -39.484 45.544 1.00 57.03 101 ARG A C 1
ATOM 823 O O . ARG A 1 101 ? 10.212 -39.254 46.518 1.00 57.03 101 ARG A O 1
ATOM 830 N N . GLY A 1 102 ? 10.807 -40.561 44.765 1.00 51.62 102 GLY A N 1
ATOM 831 C CA . GLY A 1 102 ? 10.039 -41.770 45.084 1.00 51.62 102 GLY A CA 1
ATOM 832 C C . GLY A 1 102 ? 10.964 -42.931 45.405 1.00 51.62 102 GLY A C 1
ATOM 833 O O . GLY A 1 102 ? 11.986 -43.061 44.694 1.00 51.62 102 GLY A O 1
#